Protein AF-A0A7S2SZ81-F1 (afdb_monomer_lite)

Organism: NCBI:txid1764295

Secondary structure (DSSP, 8-state):
----PPPP--------PPP---------HHHHHHHHHHHHHHHHHHHHHHHHHHHHHHHHHHTTHHHHHHHHHHHHHHHHHHHSTT--EEEPPTTSS-SEEEE-SSSS-EEEE-----SSEETTEEEEE-----S----

Structure (mmCIF, N/CA/C/O backbone):
data_AF-A0A7S2SZ81-F1
#
_entry.id   AF-A0A7S2SZ81-F1
#
loop_
_atom_site.group_PDB
_atom_site.id
_atom_site.type_symbol
_atom_site.label_atom_id
_atom_site.label_alt_id
_atom_site.label_comp_id
_atom_site.label_asym_id
_atom_site.label_entity_id
_atom_site.label_seq_id
_atom_site.pdbx_PDB_ins_code
_atom_site.Cartn_x
_atom_site.Cartn_y
_atom_site.Cartn_z
_atom_site.occupancy
_atom_site.B_iso_or_equiv
_atom_site.auth_seq_id
_atom_site.auth_comp_id
_atom_site.auth_asym_id
_atom_site.auth_atom_id
_atom_site.pdbx_PDB_model_num
ATOM 1 N N . ARG A 1 1 ? 7.787 65.136 -8.886 1.00 40.66 1 ARG A N 1
ATOM 2 C CA . ARG A 1 1 ? 8.830 64.665 -9.835 1.00 40.66 1 ARG A CA 1
ATOM 3 C C . ARG A 1 1 ? 8.844 63.137 -9.722 1.00 40.66 1 ARG A C 1
ATOM 5 O O . ARG A 1 1 ? 9.156 62.662 -8.646 1.00 40.66 1 ARG A O 1
ATOM 12 N N . SER A 1 2 ? 8.137 62.392 -10.585 1.00 40.62 2 SER A N 1
ATOM 13 C CA . SER A 1 2 ? 8.684 61.694 -11.780 1.00 40.62 2 SER A CA 1
ATOM 14 C C . SER A 1 2 ? 10.039 61.025 -11.479 1.00 40.62 2 SER A C 1
ATOM 16 O O . SER A 1 2 ? 10.938 61.740 -11.061 1.00 40.62 2 SER A O 1
ATOM 18 N N . ALA A 1 3 ? 10.275 59.718 -11.639 1.00 40.34 3 ALA A N 1
ATOM 19 C CA . ALA A 1 3 ? 9.819 58.829 -12.703 1.00 40.34 3 ALA A CA 1
ATOM 20 C C . ALA A 1 3 ? 9.843 57.334 -12.283 1.00 40.34 3 ALA A C 1
ATOM 22 O O . ALA A 1 3 ? 10.778 56.862 -11.648 1.00 40.34 3 ALA A O 1
ATOM 23 N N . THR A 1 4 ? 8.774 56.627 -12.654 1.00 45.22 4 THR A N 1
ATOM 24 C CA . THR A 1 4 ? 8.737 55.317 -13.335 1.00 45.22 4 THR A CA 1
ATOM 25 C C . THR A 1 4 ? 9.890 54.315 -13.137 1.00 45.22 4 THR A C 1
ATOM 27 O O . THR A 1 4 ? 10.958 54.455 -13.725 1.00 45.22 4 THR A O 1
ATOM 30 N N . MET A 1 5 ? 9.605 53.189 -12.469 1.00 43.19 5 MET A N 1
ATOM 31 C CA . MET A 1 5 ? 10.356 51.938 -12.661 1.00 43.19 5 MET A CA 1
ATOM 32 C C . MET A 1 5 ? 9.927 51.260 -13.979 1.00 43.19 5 MET A C 1
ATOM 34 O O . MET A 1 5 ? 8.723 51.185 -14.253 1.00 43.19 5 MET A O 1
ATOM 38 N N . PRO A 1 6 ? 10.857 50.771 -14.822 1.00 48.62 6 PRO A N 1
ATOM 39 C CA . PRO A 1 6 ? 10.502 50.159 -16.095 1.00 48.62 6 PRO A CA 1
ATOM 40 C C . PRO A 1 6 ? 9.839 48.789 -15.902 1.00 48.62 6 PRO A C 1
ATOM 42 O O . PRO A 1 6 ? 10.352 47.894 -15.231 1.00 48.62 6 PRO A O 1
ATOM 45 N N . LYS A 1 7 ? 8.670 48.651 -16.534 1.00 46.47 7 LYS A N 1
ATOM 46 C CA . LYS A 1 7 ? 7.898 47.413 -16.674 1.00 46.47 7 LYS A CA 1
ATOM 47 C C . LYS A 1 7 ? 8.715 46.345 -17.409 1.00 46.47 7 LYS A C 1
ATOM 49 O O . LYS A 1 7 ? 9.491 46.653 -18.309 1.00 46.47 7 LYS A O 1
ATOM 54 N N . GLY A 1 8 ? 8.491 45.093 -17.014 1.00 41.34 8 GLY A N 1
ATOM 55 C CA . GLY A 1 8 ? 9.229 43.915 -17.453 1.00 41.34 8 GLY A CA 1
ATOM 56 C C . GLY A 1 8 ? 9.446 43.795 -18.962 1.00 41.34 8 GLY A C 1
ATOM 57 O O . GLY A 1 8 ? 8.564 44.053 -19.782 1.00 41.34 8 GLY A O 1
ATOM 58 N N . VAL A 1 9 ? 10.634 43.313 -19.317 1.00 41.59 9 VAL A N 1
ATOM 59 C CA . VAL A 1 9 ? 10.961 42.881 -20.674 1.00 41.59 9 VAL A CA 1
ATOM 60 C C . VAL A 1 9 ? 10.271 41.538 -20.922 1.00 41.59 9 VAL A C 1
ATOM 62 O O . VAL A 1 9 ? 10.856 40.469 -20.767 1.00 41.59 9 VAL A O 1
ATOM 65 N N . PHE A 1 10 ? 8.997 41.580 -21.311 1.00 41.38 10 PHE A N 1
ATOM 66 C CA . PHE A 1 10 ? 8.360 40.438 -21.958 1.00 41.38 10 PHE A CA 1
ATOM 67 C C . PHE A 1 10 ? 8.880 40.381 -23.392 1.00 41.38 10 PHE A C 1
ATOM 69 O O . PHE A 1 10 ? 8.421 41.102 -24.279 1.00 41.38 10 PHE A O 1
ATOM 76 N N . ASN A 1 11 ? 9.882 39.535 -23.616 1.00 41.59 11 ASN A N 1
ATOM 77 C CA . ASN A 1 11 ? 10.450 39.312 -24.936 1.00 41.59 11 ASN A CA 1
ATOM 78 C C . ASN A 1 11 ? 9.451 38.486 -25.767 1.00 41.59 11 ASN A C 1
ATOM 80 O O . ASN A 1 11 ? 9.520 37.258 -25.844 1.00 41.59 11 ASN A O 1
ATOM 84 N N . ASN A 1 12 ? 8.448 39.167 -26.324 1.00 45.81 12 ASN A N 1
ATOM 85 C CA . ASN A 1 12 ? 7.426 38.563 -27.163 1.00 45.81 12 ASN A CA 1
ATOM 86 C C . ASN A 1 12 ? 8.081 38.159 -28.489 1.00 45.81 12 ASN A C 1
ATOM 88 O O . ASN A 1 12 ? 8.189 38.959 -29.420 1.00 45.81 12 ASN A O 1
ATOM 92 N N . LYS A 1 13 ? 8.551 36.907 -28.564 1.00 46.38 13 LYS A N 1
ATOM 93 C CA . LYS A 1 13 ? 9.020 36.265 -29.797 1.00 46.38 13 LYS A CA 1
ATOM 94 C C . LYS A 1 13 ? 7.835 36.109 -30.754 1.00 46.38 13 LYS A C 1
ATOM 96 O O . LYS A 1 13 ? 7.319 35.012 -30.962 1.00 46.38 13 LYS A O 1
ATOM 101 N N . ARG A 1 14 ? 7.393 37.218 -31.355 1.00 46.69 14 ARG A N 1
ATOM 102 C CA . ARG A 1 14 ? 6.454 37.224 -32.475 1.00 46.69 14 ARG A CA 1
ATOM 103 C C . ARG A 1 14 ? 7.101 36.437 -33.610 1.00 46.69 14 ARG A C 1
ATOM 105 O O . ARG A 1 14 ? 7.981 36.928 -34.314 1.00 46.69 14 ARG A O 1
ATOM 112 N N . ARG A 1 15 ? 6.663 35.186 -33.768 1.00 50.59 15 ARG A N 1
ATOM 113 C CA . ARG A 1 15 ? 6.844 34.377 -34.977 1.00 50.59 15 ARG A CA 1
ATOM 114 C C . ARG A 1 15 ? 6.508 35.264 -36.179 1.00 50.59 15 ARG A C 1
ATOM 116 O O . ARG A 1 15 ? 5.342 35.592 -36.386 1.00 50.59 15 ARG A O 1
ATOM 123 N N . LYS A 1 16 ? 7.515 35.651 -36.968 1.00 46.88 16 LYS A N 1
ATOM 124 C CA . LYS A 1 16 ? 7.304 36.251 -38.290 1.00 46.88 16 LYS A CA 1
ATOM 125 C C . LYS A 1 16 ? 6.518 35.233 -39.126 1.00 46.88 16 LYS A C 1
ATOM 127 O O . LYS A 1 16 ? 7.088 34.237 -39.571 1.00 46.88 16 LYS A O 1
ATOM 132 N N . LYS A 1 17 ? 5.205 35.431 -39.290 1.00 45.06 17 LYS A N 1
ATOM 133 C CA . LYS A 1 17 ? 4.418 34.701 -40.292 1.00 45.06 17 LYS A CA 1
ATOM 134 C C . LYS A 1 17 ? 4.980 35.100 -41.656 1.00 45.06 17 LYS A C 1
ATOM 136 O O . LYS A 1 17 ? 4.968 36.278 -41.998 1.00 45.06 17 LYS A O 1
ATOM 141 N N . LYS A 1 18 ? 5.541 34.137 -42.392 1.00 49.56 18 LYS A N 1
ATOM 142 C CA . LYS A 1 18 ? 5.977 34.370 -43.774 1.00 49.56 18 LYS A CA 1
ATOM 143 C C . LYS A 1 18 ? 4.738 34.651 -44.637 1.00 49.56 18 LYS A C 1
ATOM 145 O O . LYS A 1 18 ? 3.722 33.990 -44.414 1.00 49.56 18 LYS A O 1
ATOM 150 N N . PRO A 1 19 ? 4.807 35.592 -45.593 1.00 46.25 19 PRO A N 1
ATOM 151 C CA . PRO A 1 19 ? 3.706 35.836 -46.509 1.00 46.25 19 PRO A CA 1
ATOM 152 C C . PRO A 1 19 ? 3.463 34.584 -47.353 1.00 46.25 19 PRO A C 1
ATOM 154 O O . PRO A 1 19 ? 4.392 33.919 -47.819 1.00 46.25 19 PRO A O 1
ATOM 157 N N . TYR A 1 20 ? 2.189 34.247 -47.484 1.00 44.97 20 TYR A N 1
ATOM 158 C CA . TYR A 1 20 ? 1.666 33.125 -48.249 1.00 44.97 20 TYR A CA 1
ATOM 159 C C . TYR A 1 20 ? 1.849 33.431 -49.737 1.00 44.97 20 TYR A C 1
ATOM 161 O O . TYR A 1 20 ? 1.003 34.047 -50.374 1.00 44.97 20 TYR A O 1
ATOM 169 N N . GLY A 1 21 ? 2.996 33.029 -50.282 1.00 44.88 21 GLY A N 1
ATOM 170 C CA . GLY A 1 21 ? 3.143 32.837 -51.717 1.00 44.88 21 GLY A CA 1
ATOM 171 C C . GLY A 1 21 ? 2.437 31.541 -52.097 1.00 44.88 21 GLY A C 1
ATOM 172 O O . GLY A 1 21 ? 2.804 30.476 -51.597 1.00 44.88 21 GLY A O 1
ATOM 173 N N . VAL A 1 22 ? 1.423 31.634 -52.954 1.00 47.00 22 VAL A N 1
ATOM 174 C CA . VAL A 1 22 ? 0.779 30.477 -53.583 1.00 47.00 22 VAL A CA 1
ATOM 175 C C . VAL A 1 22 ? 1.847 29.747 -54.399 1.00 47.00 22 VAL A C 1
ATOM 177 O O . VAL A 1 22 ? 2.267 30.209 -55.456 1.00 47.00 22 VAL A O 1
ATOM 180 N N . ARG A 1 23 ? 2.342 28.619 -53.883 1.00 47.03 23 ARG A N 1
ATOM 181 C CA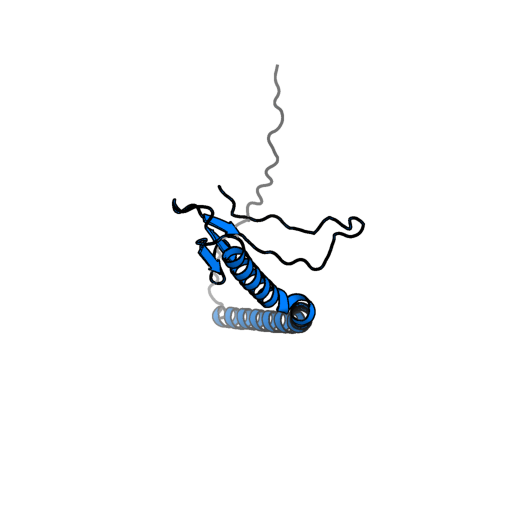 . ARG A 1 23 ? 3.211 27.713 -54.639 1.00 47.03 23 ARG A CA 1
ATOM 182 C C . ARG A 1 23 ? 2.324 26.781 -55.452 1.00 47.03 23 ARG A C 1
ATOM 184 O O . ARG A 1 23 ? 1.908 25.734 -54.968 1.00 47.03 23 ARG A O 1
ATOM 191 N N . ILE A 1 24 ? 2.039 27.187 -56.682 1.00 49.50 24 ILE A N 1
ATOM 192 C CA . ILE A 1 24 ? 1.529 26.292 -57.720 1.00 49.50 24 ILE A CA 1
ATOM 193 C C . ILE A 1 24 ? 2.656 25.292 -58.016 1.00 49.50 24 ILE A C 1
ATOM 195 O O . ILE A 1 24 ? 3.741 25.684 -58.439 1.00 49.50 24 ILE A O 1
ATOM 199 N N . GLY A 1 25 ? 2.413 24.012 -57.723 1.00 50.81 25 GLY A N 1
ATOM 200 C CA . GLY A 1 25 ? 3.307 22.900 -58.054 1.00 50.81 25 GLY A CA 1
ATOM 201 C C . GLY A 1 25 ? 4.197 22.409 -56.907 1.00 50.81 25 GLY A C 1
ATOM 202 O O . GLY A 1 25 ? 5.329 22.858 -56.746 1.00 50.81 25 GLY A O 1
ATOM 203 N N . ARG A 1 26 ? 3.721 21.411 -56.151 1.00 44.25 26 ARG A N 1
ATOM 204 C CA . ARG A 1 26 ? 4.565 20.353 -55.557 1.00 44.25 26 ARG A CA 1
ATOM 205 C C . ARG A 1 26 ? 3.704 19.142 -55.168 1.00 44.25 26 ARG A C 1
ATOM 207 O O . ARG A 1 26 ? 2.937 19.237 -54.214 1.00 44.25 26 ARG A O 1
ATOM 214 N N . PRO A 1 27 ? 3.836 17.992 -55.845 1.00 53.38 27 PRO A N 1
ATOM 215 C CA . PRO A 1 27 ? 3.148 16.773 -55.447 1.00 53.38 27 PRO A CA 1
ATOM 216 C C . PRO A 1 27 ? 3.992 16.005 -54.417 1.00 53.38 27 PRO A C 1
ATOM 218 O O . PRO A 1 27 ? 4.642 15.035 -54.776 1.00 53.38 27 PRO A O 1
ATOM 221 N N . THR A 1 28 ? 4.056 16.424 -53.144 1.00 50.50 28 THR A N 1
ATOM 222 C CA . THR A 1 28 ? 4.860 15.686 -52.132 1.00 50.50 28 THR A CA 1
ATOM 223 C C . THR A 1 28 ? 4.379 15.811 -50.674 1.00 50.50 28 THR A C 1
ATOM 225 O O . THR A 1 28 ? 5.199 15.769 -49.761 1.00 50.50 28 THR A O 1
ATOM 228 N N . GLU A 1 29 ? 3.085 15.977 -50.386 1.00 49.06 29 GLU A N 1
ATOM 229 C CA . GLU A 1 29 ? 2.631 16.083 -48.976 1.00 49.06 29 GLU A CA 1
ATOM 230 C C . GLU A 1 29 ? 2.218 14.735 -48.351 1.00 49.06 29 GLU A C 1
ATOM 232 O O . GLU A 1 29 ? 2.357 14.532 -47.140 1.00 49.06 29 GLU A O 1
ATOM 237 N N . TYR A 1 30 ? 1.820 13.754 -49.167 1.00 46.53 30 TYR A N 1
ATOM 238 C CA . TYR A 1 30 ? 1.361 12.450 -48.668 1.00 46.53 30 TYR A CA 1
ATOM 239 C C . TYR A 1 30 ? 2.511 11.491 -48.300 1.00 46.53 30 TYR A C 1
ATOM 241 O O . TYR A 1 30 ? 2.469 10.820 -47.274 1.00 46.53 30 TYR A O 1
ATOM 249 N N . PHE A 1 31 ? 3.606 11.467 -49.066 1.00 46.62 31 PHE A N 1
ATOM 250 C CA . PHE A 1 31 ? 4.747 10.580 -48.778 1.00 46.62 31 PHE A CA 1
ATOM 251 C C . PHE A 1 31 ? 5.622 11.074 -47.617 1.00 46.62 31 PHE A C 1
ATOM 253 O O . PHE A 1 31 ? 6.138 10.270 -46.837 1.00 46.62 31 PHE A O 1
ATOM 260 N N . ALA A 1 32 ? 5.741 12.395 -47.443 1.00 51.69 32 ALA A N 1
ATOM 261 C CA . ALA A 1 32 ? 6.503 12.987 -46.345 1.00 51.69 32 ALA A CA 1
ATOM 262 C C . ALA A 1 32 ? 5.874 12.685 -44.973 1.00 51.69 32 ALA A C 1
ATOM 264 O O . ALA A 1 32 ? 6.589 12.473 -43.994 1.00 51.69 32 ALA A O 1
ATOM 265 N N . THR A 1 33 ? 4.542 12.602 -44.893 1.00 54.81 33 THR A N 1
ATOM 266 C CA . THR A 1 33 ? 3.825 12.266 -43.654 1.00 54.81 33 THR A CA 1
ATOM 267 C C . THR A 1 33 ? 3.926 10.780 -43.302 1.00 54.81 33 THR A C 1
ATOM 269 O O . THR A 1 33 ? 4.088 10.456 -42.123 1.00 54.81 33 THR A O 1
ATOM 272 N N . VAL A 1 34 ? 3.919 9.880 -44.292 1.00 57.56 34 VAL A N 1
ATOM 273 C CA . VAL A 1 34 ? 4.120 8.433 -44.081 1.00 57.56 34 VAL A CA 1
ATOM 274 C C . VAL A 1 34 ? 5.556 8.132 -43.643 1.00 57.56 34 VAL A C 1
ATOM 276 O O . VAL A 1 34 ? 5.753 7.472 -42.623 1.00 57.56 34 VAL A O 1
ATOM 279 N N . ALA A 1 35 ? 6.561 8.687 -44.329 1.00 60.75 35 ALA A N 1
ATOM 280 C CA . ALA A 1 35 ? 7.968 8.511 -43.962 1.00 60.75 35 ALA A CA 1
ATOM 281 C C . ALA A 1 35 ? 8.294 9.112 -42.581 1.00 60.75 35 ALA A C 1
ATOM 283 O O . ALA A 1 35 ? 8.988 8.493 -41.773 1.00 60.75 35 ALA A O 1
ATOM 284 N N . TYR A 1 36 ? 7.729 10.280 -42.257 1.00 63.47 36 TYR A N 1
ATOM 285 C CA . TYR A 1 36 ? 7.864 10.903 -40.937 1.00 63.47 36 TYR A CA 1
ATOM 286 C C . TYR A 1 36 ? 7.244 10.053 -39.815 1.00 63.47 36 TYR A C 1
ATOM 288 O O . TYR A 1 36 ? 7.839 9.899 -38.743 1.00 63.47 36 TYR A O 1
ATOM 296 N N . ARG A 1 37 ? 6.061 9.467 -40.050 1.00 62.81 37 ARG A N 1
ATOM 297 C CA . ARG A 1 37 ? 5.411 8.548 -39.101 1.00 62.81 37 ARG A CA 1
ATOM 298 C C . ARG A 1 37 ? 6.218 7.261 -38.928 1.00 62.81 37 ARG A C 1
ATOM 300 O O . ARG A 1 37 ? 6.451 6.863 -37.789 1.00 62.81 37 ARG A O 1
ATOM 307 N N . ALA A 1 38 ? 6.711 6.673 -40.018 1.00 67.94 38 ALA A N 1
ATOM 308 C CA . ALA A 1 38 ? 7.566 5.487 -39.984 1.00 67.94 38 ALA A CA 1
ATOM 309 C C . ALA A 1 38 ? 8.875 5.739 -39.212 1.00 67.94 38 ALA A C 1
ATOM 311 O O . ALA A 1 38 ? 9.259 4.930 -38.371 1.00 67.94 38 ALA A O 1
ATOM 312 N N . GLY A 1 39 ? 9.515 6.897 -39.409 1.00 71.69 39 GLY A N 1
ATOM 313 C CA . GLY A 1 39 ? 10.707 7.293 -38.650 1.00 71.69 39 GLY A CA 1
ATOM 314 C C . GLY A 1 39 ? 10.446 7.437 -37.145 1.00 71.69 39 GLY A C 1
ATOM 315 O O . GLY A 1 39 ? 11.253 6.995 -36.328 1.00 71.69 39 GLY A O 1
ATOM 316 N N . LYS A 1 40 ? 9.288 7.987 -36.750 1.00 75.44 40 LYS A N 1
ATOM 317 C CA . LYS A 1 40 ? 8.883 8.051 -35.334 1.00 75.44 40 LYS A CA 1
ATOM 318 C C . LYS A 1 40 ? 8.578 6.683 -34.729 1.00 75.44 40 LYS A C 1
ATOM 320 O O . LYS A 1 40 ? 8.869 6.485 -33.552 1.00 75.44 40 LYS A O 1
ATOM 325 N N . LEU A 1 41 ? 7.980 5.767 -35.490 1.00 73.38 41 LEU A N 1
ATOM 326 C CA . LEU A 1 41 ? 7.712 4.402 -35.029 1.00 73.38 41 LEU A CA 1
ATOM 327 C C . LEU A 1 41 ? 9.016 3.638 -34.791 1.00 73.38 41 LEU A C 1
ATOM 329 O O . LEU A 1 41 ? 9.198 3.122 -33.693 1.00 73.38 41 LEU A O 1
ATOM 333 N N . LYS A 1 42 ? 9.964 3.708 -35.735 1.00 75.12 42 LYS A N 1
ATOM 334 C CA . LYS A 1 42 ? 11.305 3.123 -35.573 1.00 75.12 42 LYS A CA 1
ATOM 335 C C . LYS A 1 42 ? 12.027 3.672 -34.343 1.00 75.12 42 LYS A C 1
ATOM 337 O O . LYS A 1 42 ? 12.552 2.901 -33.551 1.00 75.12 42 LYS A O 1
ATOM 342 N N . LYS A 1 43 ? 11.978 4.993 -34.120 1.00 77.88 43 LYS A N 1
ATOM 343 C CA . LYS A 1 43 ? 12.546 5.605 -32.907 1.00 77.88 43 LYS A CA 1
ATOM 344 C C . LYS A 1 43 ? 11.878 5.088 -31.623 1.00 77.88 43 LYS A C 1
ATOM 346 O O . LYS A 1 43 ? 12.553 4.802 -30.644 1.00 77.88 43 LYS A O 1
ATOM 351 N N . ARG A 1 44 ? 10.550 4.940 -31.612 1.00 77.12 44 ARG A N 1
ATOM 352 C CA . ARG A 1 44 ? 9.823 4.388 -30.455 1.00 77.12 44 ARG A CA 1
ATOM 353 C C . ARG A 1 44 ? 10.166 2.924 -30.198 1.00 77.12 44 ARG A C 1
ATOM 355 O O . ARG A 1 44 ? 10.210 2.528 -29.039 1.00 77.12 44 ARG A O 1
ATOM 362 N N . GLU A 1 45 ? 10.378 2.128 -31.240 1.00 77.56 45 GLU A N 1
ATOM 363 C CA . GLU A 1 45 ? 10.826 0.738 -31.111 1.00 77.56 45 GLU A CA 1
ATOM 364 C C . GLU A 1 45 ? 12.235 0.656 -30.533 1.00 77.56 45 GLU A C 1
ATOM 366 O O . GLU A 1 45 ? 12.441 -0.090 -29.578 1.00 77.56 45 GLU A O 1
ATOM 371 N N . THR A 1 46 ? 13.174 1.474 -31.021 1.00 76.56 46 THR A N 1
ATOM 372 C CA . THR A 1 46 ? 14.531 1.530 -30.457 1.00 76.56 46 THR A CA 1
ATOM 373 C C . THR A 1 46 ? 14.520 2.002 -29.005 1.00 76.56 46 THR A C 1
ATOM 375 O O . THR A 1 46 ? 15.181 1.400 -28.162 1.00 76.56 46 THR A O 1
ATOM 378 N N . ASP A 1 47 ? 13.709 3.015 -28.680 1.00 78.06 47 ASP A N 1
ATOM 379 C CA . ASP A 1 47 ? 13.559 3.512 -27.309 1.00 78.06 47 ASP A CA 1
ATOM 380 C C . ASP A 1 47 ? 12.939 2.433 -26.396 1.00 78.06 47 ASP A C 1
ATOM 382 O O . ASP A 1 47 ? 13.392 2.234 -25.269 1.00 78.06 47 ASP A O 1
ATOM 386 N N . ARG A 1 48 ? 11.932 1.685 -26.879 1.00 76.75 48 ARG A N 1
ATOM 387 C CA . ARG A 1 48 ? 11.324 0.555 -26.151 1.00 76.75 48 ARG A CA 1
ATOM 388 C C . ARG A 1 48 ? 12.315 -0.582 -25.919 1.00 76.75 48 ARG A C 1
ATOM 390 O O . ARG A 1 48 ? 12.345 -1.112 -24.811 1.00 76.75 48 ARG A O 1
ATOM 397 N N . ALA A 1 49 ? 13.109 -0.937 -26.928 1.00 79.38 49 ALA A N 1
ATOM 398 C CA . ALA A 1 49 ? 14.131 -1.973 -26.822 1.00 79.38 49 ALA A CA 1
ATOM 399 C C . ALA A 1 49 ? 15.214 -1.582 -25.803 1.00 79.38 49 ALA A C 1
ATOM 401 O O . ALA A 1 49 ? 15.557 -2.381 -24.935 1.00 79.38 49 ALA A O 1
ATOM 402 N N . ALA A 1 50 ? 15.671 -0.325 -25.821 1.00 78.75 50 ALA A N 1
ATOM 403 C CA . ALA A 1 50 ? 16.620 0.192 -24.834 1.00 78.75 50 ALA A CA 1
ATOM 404 C C . ALA A 1 50 ? 16.039 0.213 -23.404 1.00 78.75 50 ALA A C 1
ATOM 406 O O . ALA A 1 50 ? 16.734 -0.084 -22.433 1.00 78.75 50 ALA A O 1
ATOM 407 N N . LEU A 1 51 ? 14.743 0.512 -23.259 1.00 85.12 51 LEU A N 1
ATOM 408 C CA . LEU A 1 51 ? 14.036 0.488 -21.973 1.00 85.12 51 LEU A CA 1
ATOM 409 C C . LEU A 1 51 ? 13.764 -0.926 -21.439 1.00 85.12 51 LEU A C 1
ATOM 411 O O . LEU A 1 51 ? 13.510 -1.065 -20.242 1.00 85.12 51 LEU A O 1
ATOM 415 N N . ALA A 1 52 ? 13.806 -1.962 -22.279 1.00 85.25 52 ALA A N 1
ATOM 416 C CA . ALA A 1 52 ? 13.465 -3.328 -21.882 1.00 85.25 52 ALA A CA 1
ATOM 417 C C . ALA A 1 52 ? 14.417 -3.877 -20.807 1.00 85.25 52 ALA A C 1
ATOM 419 O O . ALA A 1 52 ? 13.951 -4.428 -19.812 1.00 85.25 52 ALA A O 1
ATOM 420 N N . VAL A 1 53 ? 15.729 -3.648 -20.949 1.00 84.00 53 VAL A N 1
ATOM 421 C CA . VAL A 1 53 ? 16.743 -4.095 -19.974 1.00 84.00 53 VAL A CA 1
ATOM 422 C C . VAL A 1 53 ? 16.531 -3.427 -18.617 1.00 84.00 53 VAL A C 1
ATOM 424 O O . VAL A 1 53 ? 16.529 -4.093 -17.582 1.00 84.00 5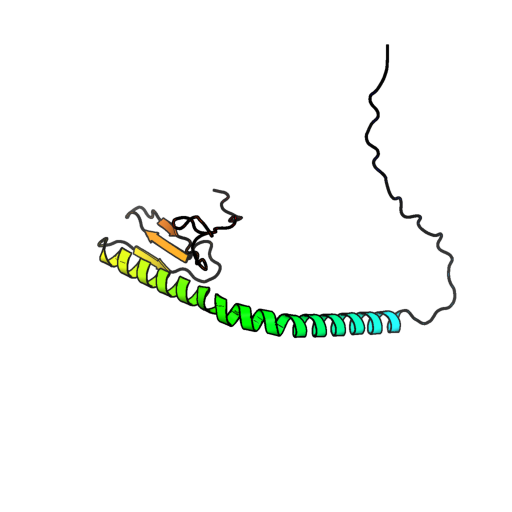3 VAL A O 1
ATOM 427 N N . LYS A 1 54 ? 16.284 -2.110 -18.618 1.00 84.56 54 LYS A N 1
ATOM 428 C CA . LYS A 1 54 ? 15.974 -1.368 -17.393 1.00 84.56 54 LYS A CA 1
ATOM 429 C C . LYS A 1 54 ? 14.693 -1.893 -16.743 1.00 84.56 54 LYS A C 1
ATOM 431 O O . LYS A 1 54 ? 14.700 -2.164 -15.552 1.00 84.56 54 LYS A O 1
ATOM 436 N N . ARG A 1 55 ? 13.623 -2.096 -17.519 1.00 81.50 55 ARG A N 1
ATOM 437 C CA . ARG A 1 55 ? 12.351 -2.633 -17.009 1.00 81.50 55 ARG A CA 1
ATOM 438 C C . ARG A 1 55 ? 12.492 -4.030 -16.421 1.00 81.50 55 ARG A C 1
ATOM 440 O O . ARG A 1 55 ? 11.920 -4.279 -15.372 1.00 81.50 55 ARG A O 1
ATOM 447 N N . ALA A 1 56 ? 13.240 -4.923 -17.065 1.00 85.12 56 ALA A N 1
ATOM 448 C CA . ALA A 1 56 ? 13.481 -6.266 -16.542 1.00 85.12 56 ALA A CA 1
ATOM 449 C C . ALA A 1 56 ? 14.222 -6.214 -15.198 1.00 85.12 56 ALA A C 1
ATOM 451 O O . ALA A 1 56 ? 13.831 -6.891 -14.250 1.00 85.12 56 ALA A O 1
ATOM 452 N N . ARG A 1 57 ? 15.239 -5.349 -15.089 1.00 83.88 57 ARG A N 1
ATOM 453 C CA . ARG A 1 57 ? 15.941 -5.094 -13.827 1.00 83.88 57 ARG A CA 1
ATOM 454 C C . ARG A 1 57 ? 15.011 -4.504 -12.765 1.00 83.88 57 ARG A C 1
ATOM 456 O O . ARG A 1 57 ? 15.004 -4.990 -11.641 1.00 83.88 57 ARG A O 1
ATOM 463 N N . ASP A 1 58 ? 14.222 -3.494 -13.116 1.00 78.62 58 ASP A N 1
ATOM 464 C CA . ASP A 1 58 ? 13.283 -2.853 -12.193 1.00 78.62 58 ASP A CA 1
ATOM 465 C C . ASP A 1 58 ? 12.203 -3.844 -11.726 1.00 78.62 58 ASP A C 1
ATOM 467 O O . ASP A 1 58 ? 11.867 -3.861 -10.549 1.00 78.62 58 ASP A O 1
ATOM 471 N N . LEU A 1 59 ? 11.706 -4.729 -12.596 1.00 80.69 59 LEU A N 1
ATOM 472 C CA . LEU A 1 59 ? 10.778 -5.802 -12.220 1.00 80.69 59 LEU A CA 1
ATOM 473 C C . LEU A 1 59 ? 11.435 -6.849 -11.314 1.00 80.69 59 LEU A C 1
ATOM 475 O O . LEU A 1 59 ? 10.803 -7.309 -10.369 1.00 80.69 59 LEU A O 1
ATOM 479 N N . ALA A 1 60 ? 12.697 -7.205 -11.555 1.00 80.06 60 ALA A N 1
ATOM 480 C CA . ALA A 1 60 ? 13.419 -8.137 -10.692 1.00 80.06 60 ALA A CA 1
ATOM 481 C C . ALA A 1 60 ? 13.653 -7.565 -9.282 1.00 80.06 60 ALA A C 1
ATOM 483 O O . ALA A 1 60 ? 13.585 -8.304 -8.304 1.00 80.06 60 ALA A O 1
ATOM 484 N N . ILE A 1 61 ? 13.911 -6.257 -9.175 1.00 76.25 61 ILE A N 1
ATOM 485 C CA . ILE A 1 61 ? 14.189 -5.590 -7.894 1.00 76.25 61 ILE A CA 1
ATOM 486 C C . ILE A 1 61 ? 12.890 -5.185 -7.177 1.00 76.25 61 ILE A C 1
ATOM 488 O O . ILE A 1 61 ? 12.772 -5.373 -5.970 1.00 76.25 61 ILE A O 1
ATOM 492 N N . TYR A 1 62 ? 11.919 -4.630 -7.905 1.00 72.62 62 TYR A N 1
ATOM 493 C CA . TYR A 1 62 ? 10.740 -3.957 -7.346 1.00 72.62 62 TYR A CA 1
ATOM 494 C C . TYR A 1 62 ? 9.405 -4.610 -7.725 1.00 72.62 62 TYR A C 1
ATOM 496 O O . TYR A 1 62 ? 8.377 -4.241 -7.170 1.00 72.62 62 TYR A O 1
ATOM 504 N N . GLY A 1 63 ? 9.375 -5.584 -8.639 1.00 73.75 63 GLY A N 1
ATOM 505 C CA . GLY A 1 63 ? 8.130 -6.152 -9.179 1.00 73.75 63 GLY A CA 1
ATOM 506 C C . GLY A 1 63 ? 7.289 -6.945 -8.177 1.00 73.75 63 GLY A C 1
ATOM 507 O O . GLY A 1 63 ? 6.134 -7.246 -8.457 1.00 73.75 63 GLY A O 1
ATOM 508 N N . ARG A 1 64 ? 7.838 -7.262 -6.999 1.00 77.12 64 ARG A N 1
ATOM 509 C CA . ARG A 1 64 ? 7.110 -7.930 -5.911 1.00 77.12 64 ARG A CA 1
ATOM 510 C C . ARG A 1 64 ? 6.376 -6.973 -4.972 1.00 77.12 64 ARG A C 1
ATOM 512 O O . ARG A 1 64 ? 5.636 -7.455 -4.124 1.00 77.12 64 ARG A O 1
ATOM 519 N N . SER A 1 65 ? 6.536 -5.656 -5.122 1.00 78.38 65 SER A N 1
ATOM 520 C CA . SER A 1 65 ? 5.964 -4.676 -4.187 1.00 78.38 65 SER A CA 1
ATOM 521 C C . SER A 1 65 ? 4.451 -4.819 -4.028 1.00 78.38 65 SER A C 1
ATOM 523 O O . SER A 1 65 ? 3.970 -4.862 -2.904 1.00 78.38 65 SER A O 1
ATOM 525 N N . SER A 1 66 ? 3.715 -4.990 -5.129 1.00 79.25 66 SER A N 1
ATOM 526 C CA . SER A 1 66 ? 2.256 -5.159 -5.101 1.00 79.25 66 SER A CA 1
ATOM 527 C C . SER A 1 66 ? 1.825 -6.445 -4.382 1.00 79.25 66 SER A C 1
ATOM 529 O O . SER A 1 66 ? 0.905 -6.413 -3.567 1.00 79.25 66 SER A O 1
ATOM 531 N N . ALA A 1 67 ? 2.527 -7.563 -4.603 1.00 84.50 67 ALA A N 1
ATOM 532 C CA . ALA A 1 67 ? 2.254 -8.809 -3.886 1.00 84.50 67 ALA A CA 1
ATOM 533 C C . ALA A 1 67 ? 2.533 -8.661 -2.382 1.00 84.50 67 ALA A C 1
ATOM 535 O O . ALA A 1 67 ? 1.712 -9.059 -1.563 1.00 84.50 67 ALA A O 1
ATOM 536 N N . THR A 1 68 ? 3.645 -8.016 -2.019 1.00 86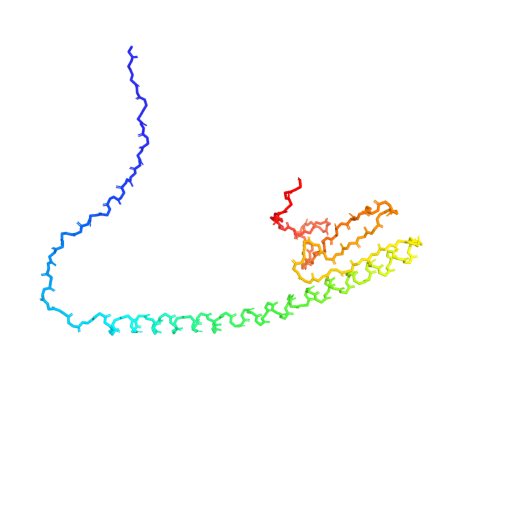.81 68 THR A N 1
ATOM 537 C CA . THR A 1 68 ? 3.986 -7.729 -0.620 1.00 86.81 68 THR A CA 1
ATOM 538 C C . THR A 1 68 ? 2.962 -6.805 0.043 1.00 86.81 68 THR A C 1
ATOM 540 O O . THR A 1 68 ? 2.546 -7.066 1.168 1.00 86.81 68 THR A O 1
ATOM 543 N N . GLU A 1 69 ? 2.509 -5.752 -0.641 1.00 88.94 69 GLU A N 1
ATOM 544 C CA . GLU A 1 69 ? 1.451 -4.863 -0.139 1.00 88.94 69 GLU A CA 1
ATOM 545 C C . GLU A 1 69 ? 0.152 -5.640 0.098 1.00 88.94 69 GLU A C 1
ATOM 547 O O . GLU A 1 69 ? -0.472 -5.485 1.149 1.00 88.94 69 GLU A O 1
ATOM 552 N N . ARG A 1 70 ? -0.208 -6.549 -0.817 1.00 90.50 70 ARG A N 1
ATOM 553 C CA . ARG A 1 70 ? -1.387 -7.408 -0.670 1.00 90.50 70 ARG A CA 1
ATOM 554 C C . ARG A 1 70 ? -1.267 -8.385 0.500 1.00 90.50 70 ARG A C 1
ATOM 556 O O . ARG A 1 70 ? -2.222 -8.535 1.259 1.00 90.50 70 ARG A O 1
ATOM 563 N N . GLU A 1 71 ? -0.118 -9.036 0.661 1.00 92.94 71 GLU A N 1
ATOM 564 C CA . GLU A 1 71 ? 0.156 -9.941 1.785 1.00 92.94 71 GLU A CA 1
ATOM 565 C C . GLU A 1 71 ? 0.038 -9.210 3.130 1.00 92.94 71 GLU A C 1
ATOM 567 O O . GLU A 1 71 ? -0.628 -9.696 4.046 1.00 92.94 71 GLU A O 1
ATOM 572 N N . VAL A 1 72 ? 0.610 -8.005 3.232 1.00 94.12 72 VAL A N 1
ATOM 573 C CA . VAL A 1 72 ? 0.513 -7.168 4.438 1.00 94.12 72 VAL A CA 1
ATOM 574 C C . VAL A 1 72 ? -0.926 -6.717 4.689 1.00 94.12 72 VAL A C 1
ATOM 576 O O . VAL A 1 72 ? -1.376 -6.755 5.832 1.00 94.12 72 VAL A O 1
ATOM 579 N N . ALA A 1 73 ? -1.671 -6.338 3.648 1.00 95.00 73 ALA A N 1
ATOM 580 C CA . ALA A 1 73 ? -3.076 -5.959 3.775 1.00 95.00 73 ALA A CA 1
ATOM 581 C C . ALA A 1 73 ? -3.929 -7.098 4.351 1.00 95.00 73 ALA A C 1
ATOM 583 O O . ALA A 1 73 ? -4.707 -6.885 5.281 1.00 95.00 73 ALA A O 1
ATOM 584 N N . LEU A 1 74 ? -3.744 -8.318 3.841 1.00 95.81 74 LEU A N 1
ATOM 585 C CA . LEU A 1 74 ? -4.438 -9.508 4.337 1.00 95.81 74 LEU A CA 1
ATOM 586 C C . LEU A 1 74 ? -4.062 -9.815 5.792 1.00 95.81 74 LEU A C 1
ATOM 588 O O . LEU A 1 74 ? -4.946 -10.061 6.614 1.00 95.81 74 LEU A O 1
ATOM 592 N N . ALA A 1 75 ? -2.771 -9.750 6.128 1.00 95.75 75 ALA A N 1
ATOM 593 C CA . ALA A 1 75 ? -2.297 -9.967 7.492 1.00 95.75 75 ALA A CA 1
ATOM 594 C C . ALA A 1 75 ? -2.857 -8.923 8.473 1.00 95.75 75 ALA A C 1
ATOM 596 O O . ALA A 1 75 ? -3.256 -9.273 9.586 1.00 95.75 75 ALA A O 1
ATOM 597 N N . LEU A 1 76 ? -2.935 -7.655 8.056 1.00 95.44 76 LEU A N 1
ATOM 598 C CA . LEU A 1 76 ? -3.511 -6.572 8.849 1.00 95.44 76 LEU A CA 1
ATOM 599 C C . LEU A 1 76 ? -4.994 -6.818 9.141 1.00 95.44 76 LEU A C 1
ATOM 601 O O . LEU A 1 76 ? -5.399 -6.732 10.297 1.00 95.44 76 LEU A O 1
ATOM 605 N N . VAL A 1 77 ? -5.789 -7.164 8.123 1.00 95.12 77 VAL A N 1
ATOM 606 C CA . VAL A 1 77 ? -7.222 -7.466 8.284 1.00 95.12 77 VAL A CA 1
ATOM 607 C C . VAL A 1 77 ? -7.430 -8.644 9.231 1.00 95.12 77 VAL A C 1
ATOM 609 O O . VAL A 1 77 ? -8.203 -8.532 10.183 1.00 95.12 77 VAL A O 1
ATOM 612 N N . ALA A 1 78 ? -6.690 -9.739 9.026 1.00 94.38 78 ALA A N 1
ATOM 613 C CA . ALA A 1 78 ? -6.783 -10.919 9.880 1.00 94.38 78 ALA A CA 1
ATOM 614 C C . ALA A 1 78 ? -6.441 -10.584 11.341 1.00 94.38 78 ALA A C 1
ATOM 616 O O . ALA A 1 78 ? -7.138 -10.999 12.268 1.00 94.38 78 ALA A O 1
ATOM 617 N N . LYS A 1 79 ? -5.388 -9.784 11.559 1.00 95.50 79 LYS A N 1
ATOM 618 C CA . LYS A 1 79 ? -4.979 -9.373 12.903 1.00 95.50 79 LYS A CA 1
ATOM 619 C C . LYS A 1 79 ? -5.988 -8.427 13.548 1.00 95.50 79 LYS A C 1
ATOM 621 O O . LYS A 1 79 ? -6.249 -8.576 14.739 1.00 95.50 79 LYS A O 1
ATOM 626 N N . TRP A 1 80 ? -6.558 -7.491 12.790 1.00 94.25 80 TRP A N 1
ATOM 627 C CA . TRP A 1 80 ? -7.586 -6.563 13.267 1.00 94.25 80 TRP A CA 1
ATOM 628 C C . TRP A 1 80 ? -8.806 -7.317 13.795 1.00 94.25 80 TRP A C 1
ATOM 630 O O . TRP A 1 80 ? -9.158 -7.181 14.967 1.00 94.25 80 TRP A O 1
ATOM 640 N N . GLN A 1 81 ? -9.359 -8.206 12.968 1.00 92.00 81 GLN A N 1
ATOM 641 C CA . GLN A 1 81 ? -10.527 -9.021 13.308 1.00 92.00 81 GLN A CA 1
ATOM 642 C C . GLN A 1 81 ? -10.269 -9.951 14.501 1.00 92.00 81 GLN A C 1
ATOM 644 O O . GLN A 1 81 ? -11.150 -10.143 15.334 1.00 92.00 81 GLN A O 1
ATOM 649 N N . ALA A 1 82 ? -9.056 -10.501 14.617 1.00 91.81 82 ALA A N 1
ATOM 650 C CA . ALA A 1 82 ? -8.678 -11.343 15.750 1.00 91.81 82 ALA A CA 1
ATOM 651 C C . ALA A 1 82 ? -8.467 -10.557 17.057 1.00 91.81 82 ALA A C 1
ATOM 653 O O . ALA A 1 82 ? -8.593 -11.127 18.138 1.00 91.81 82 ALA A O 1
ATOM 654 N N . THR A 1 83 ? -8.096 -9.275 16.974 1.00 91.94 83 THR A N 1
ATOM 655 C CA . THR A 1 83 ? -7.749 -8.456 18.149 1.00 91.94 83 THR A CA 1
ATOM 656 C C . THR A 1 83 ? -8.959 -7.714 18.708 1.00 91.94 83 THR A C 1
ATOM 658 O O . THR A 1 83 ? -9.044 -7.521 19.917 1.00 91.94 83 THR A O 1
ATOM 661 N N . ILE A 1 84 ? -9.893 -7.304 17.847 1.00 85.44 84 ILE A N 1
ATOM 662 C CA . ILE A 1 84 ? -11.075 -6.533 18.234 1.00 85.44 84 ILE A CA 1
ATOM 663 C C . ILE A 1 84 ? -12.320 -7.358 17.866 1.00 85.44 84 ILE A C 1
ATOM 665 O O . ILE A 1 84 ? -12.727 -7.361 16.699 1.00 85.44 84 ILE A O 1
ATOM 669 N N . PRO A 1 85 ? -12.927 -8.081 18.826 1.00 77.94 85 PRO A N 1
ATOM 670 C CA . PRO A 1 85 ? -14.128 -8.874 18.581 1.00 77.94 85 PRO A CA 1
ATOM 671 C C . PRO A 1 85 ? -15.260 -8.022 17.997 1.00 77.94 85 PRO A C 1
ATOM 673 O O . PRO A 1 85 ? -15.510 -6.915 18.465 1.00 77.94 85 PRO A O 1
ATOM 676 N N . GLY A 1 86 ? -15.928 -8.522 16.956 1.00 77.94 86 GLY A N 1
ATOM 677 C CA . GLY A 1 86 ? -17.009 -7.800 16.269 1.00 77.94 86 GLY A CA 1
ATOM 678 C C . GLY A 1 86 ? -16.544 -6.682 15.325 1.00 77.94 86 GLY A C 1
ATOM 679 O O . GLY A 1 86 ? -17.364 -6.116 14.600 1.00 77.94 86 GLY A O 1
ATOM 680 N N . SER A 1 87 ? -15.241 -6.384 15.268 1.00 83.38 87 SER A N 1
ATOM 681 C CA . SER A 1 87 ? -14.713 -5.427 14.297 1.00 83.38 87 SER A CA 1
ATOM 682 C C . SER A 1 87 ? -14.743 -5.987 12.875 1.00 83.38 87 SER A C 1
ATOM 684 O O . SER A 1 87 ? -14.512 -7.172 12.625 1.00 83.38 87 SER A O 1
ATOM 686 N N . ALA A 1 88 ? -15.014 -5.105 11.917 1.00 90.81 88 ALA A N 1
ATOM 687 C CA . ALA A 1 88 ? -14.939 -5.414 10.498 1.00 90.81 88 ALA A CA 1
ATOM 688 C C . ALA A 1 88 ? -13.686 -4.778 9.892 1.00 90.81 88 ALA A C 1
ATOM 690 O O . ALA A 1 88 ? -13.260 -3.696 10.293 1.00 90.81 88 ALA A O 1
ATOM 691 N N . ALA A 1 89 ? -13.105 -5.443 8.903 1.00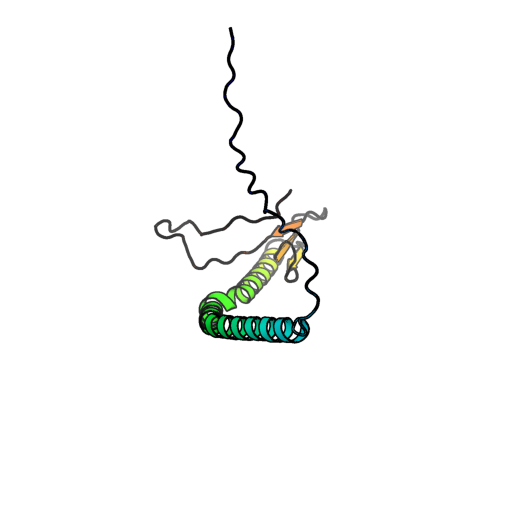 94.31 89 ALA A N 1
ATOM 692 C CA . ALA A 1 89 ? -12.029 -4.890 8.103 1.00 94.31 89 ALA A CA 1
ATOM 693 C C . ALA A 1 89 ? -12.088 -5.483 6.695 1.00 94.31 89 ALA A C 1
ATOM 695 O O . ALA A 1 89 ? -12.520 -6.623 6.513 1.00 94.31 89 ALA A O 1
ATOM 696 N N . LEU A 1 90 ? -11.696 -4.692 5.701 1.00 94.56 90 LEU A N 1
ATOM 697 C CA . LEU A 1 90 ? -11.817 -5.034 4.287 1.00 94.56 90 LEU A CA 1
ATOM 698 C C . LEU A 1 90 ? -10.519 -4.700 3.568 1.00 94.56 90 LEU A C 1
ATOM 700 O O . LEU A 1 90 ? -10.000 -3.597 3.720 1.00 94.56 90 LEU A O 1
ATOM 704 N N . VAL A 1 91 ? -10.033 -5.623 2.741 1.00 95.38 91 VAL A N 1
ATOM 705 C CA . VAL A 1 91 ? -9.000 -5.298 1.754 1.00 95.38 91 VAL A CA 1
ATOM 706 C C . VAL A 1 91 ? -9.690 -4.792 0.492 1.00 95.38 91 VAL A C 1
ATOM 708 O O . VAL A 1 91 ? -10.608 -5.438 -0.015 1.00 95.38 91 VAL A O 1
ATOM 711 N N . LEU A 1 92 ? -9.251 -3.647 -0.017 1.00 92.50 92 LEU A N 1
ATOM 712 C CA . LEU A 1 92 ? -9.810 -3.034 -1.214 1.00 92.50 92 LEU A CA 1
ATOM 713 C C . LEU A 1 92 ? -9.160 -3.578 -2.497 1.00 92.50 92 LEU A C 1
ATOM 715 O O . LEU A 1 92 ? -8.182 -4.331 -2.462 1.00 92.50 92 LEU A O 1
ATOM 719 N N . ASN A 1 93 ? -9.764 -3.250 -3.638 1.00 87.12 93 ASN A N 1
ATOM 720 C CA . ASN A 1 93 ? -9.237 -3.591 -4.958 1.00 87.12 93 ASN A CA 1
ATOM 721 C C . ASN A 1 93 ? -8.145 -2.604 -5.379 1.00 87.12 93 ASN A C 1
ATOM 723 O O . ASN A 1 93 ? -8.144 -1.454 -4.952 1.00 87.12 93 ASN A O 1
ATOM 727 N N . ASP A 1 94 ? -7.270 -3.017 -6.291 1.00 81.62 94 ASP A N 1
ATOM 728 C CA . ASP A 1 94 ? -6.241 -2.125 -6.823 1.00 81.62 94 ASP A CA 1
ATOM 729 C C . ASP A 1 94 ? -6.863 -0.874 -7.472 1.00 81.62 94 ASP A C 1
ATOM 731 O O . ASP A 1 94 ? -7.850 -0.947 -8.209 1.00 81.62 94 ASP A O 1
ATOM 735 N N . GLY A 1 95 ? -6.266 0.293 -7.212 1.00 73.62 95 GLY A N 1
ATOM 736 C CA . GLY A 1 95 ? -6.720 1.577 -7.758 1.00 73.62 95 GLY A CA 1
ATOM 737 C C . GLY A 1 95 ? -7.740 2.330 -6.899 1.00 73.62 95 GLY A C 1
ATOM 738 O O . GLY A 1 95 ? -8.138 3.438 -7.268 1.00 73.62 95 GLY A O 1
ATOM 739 N N . THR A 1 96 ? -8.141 1.793 -5.744 1.00 85.44 96 THR A N 1
ATOM 740 C CA . THR A 1 96 ? -8.844 2.572 -4.716 1.00 85.44 96 THR A CA 1
ATOM 741 C C . THR A 1 96 ? -7.903 3.552 -4.008 1.00 85.44 96 THR A C 1
ATOM 743 O O . THR A 1 96 ? -6.682 3.469 -4.114 1.00 85.44 96 THR A O 1
ATOM 746 N N . LYS A 1 97 ? -8.468 4.521 -3.273 1.00 86.31 97 LYS A N 1
ATOM 747 C CA . LYS A 1 97 ? -7.692 5.537 -2.529 1.00 86.31 97 LYS A CA 1
ATOM 748 C C . LYS A 1 97 ? -6.980 5.008 -1.273 1.00 86.31 97 LYS A C 1
ATOM 750 O O . LYS A 1 97 ? -6.258 5.763 -0.632 1.00 86.31 97 LYS A O 1
ATOM 755 N N . ALA A 1 98 ? -7.262 3.771 -0.895 1.00 90.62 98 ALA A N 1
ATOM 756 C CA . ALA A 1 98 ? -6.699 3.070 0.247 1.00 90.62 98 ALA A CA 1
ATOM 757 C C . ALA A 1 98 ? -6.562 1.592 -0.124 1.00 90.62 98 ALA A C 1
ATOM 759 O O . ALA A 1 98 ? -7.246 1.135 -1.042 1.00 90.62 98 ALA A O 1
ATOM 760 N N . ASP A 1 99 ? -5.740 0.851 0.611 1.00 92.75 99 ASP A N 1
ATOM 761 C CA . ASP A 1 99 ? -5.565 -0.591 0.403 1.00 92.75 99 ASP A CA 1
ATOM 762 C C . ASP A 1 99 ? -6.430 -1.399 1.381 1.00 92.75 99 ASP A C 1
ATOM 764 O O . ASP A 1 99 ? -6.860 -2.509 1.071 1.00 92.75 99 ASP A O 1
ATOM 768 N N . VAL A 1 100 ? -6.718 -0.833 2.559 1.00 95.44 100 VAL A N 1
ATOM 769 C CA . VAL A 1 100 ? -7.520 -1.460 3.617 1.00 95.44 100 VAL A CA 1
ATOM 770 C C . VAL A 1 100 ? -8.497 -0.446 4.220 1.00 95.44 100 VAL A C 1
ATOM 772 O O . VAL A 1 100 ? -8.164 0.729 4.372 1.00 95.44 100 VAL A O 1
ATOM 775 N N . LEU A 1 101 ? -9.692 -0.901 4.599 1.00 94.88 101 LEU A N 1
ATOM 776 C CA . LEU A 1 101 ? -10.612 -0.180 5.483 1.00 94.88 101 LEU A CA 1
ATOM 777 C C . LEU A 1 101 ? -10.718 -0.920 6.814 1.00 94.88 101 LEU A C 1
ATOM 779 O O . LEU A 1 101 ? -10.999 -2.119 6.831 1.00 94.88 101 LEU A O 1
ATOM 783 N N . LEU A 1 102 ? -10.526 -0.206 7.920 1.00 94.50 102 LEU A N 1
ATOM 784 C CA . LEU A 1 102 ? -10.674 -0.738 9.274 1.00 94.50 102 LEU A CA 1
ATOM 785 C C . LEU A 1 102 ? -11.884 -0.083 9.940 1.00 94.50 102 LEU A C 1
ATOM 787 O O . LEU A 1 102 ? -11.937 1.141 10.037 1.00 94.50 102 LEU A O 1
ATOM 791 N N . ARG A 1 103 ? -12.857 -0.868 10.402 1.00 92.31 103 ARG A N 1
ATOM 792 C CA . ARG A 1 103 ? -14.007 -0.332 11.137 1.00 92.31 103 ARG A CA 1
ATOM 793 C C . ARG A 1 103 ? -13.583 -0.006 12.565 1.00 92.31 103 ARG A C 1
ATOM 795 O O . ARG A 1 103 ? -13.142 -0.898 13.286 1.00 92.31 103 ARG A O 1
ATOM 802 N N . LEU A 1 104 ? -13.721 1.259 12.951 1.00 87.69 104 LEU A N 1
ATOM 803 C CA . LEU A 1 104 ? -13.341 1.781 14.264 1.00 87.69 104 LEU A CA 1
ATOM 804 C C . LEU A 1 104 ? -14.451 1.618 15.309 1.00 87.69 104 LEU A C 1
ATOM 806 O O . LEU A 1 104 ? -14.150 1.401 16.479 1.00 87.69 104 LEU A O 1
ATOM 810 N N . SER A 1 105 ? -15.718 1.728 14.902 1.00 82.62 105 SER A N 1
ATOM 811 C CA . SER A 1 105 ? -16.876 1.613 15.796 1.00 82.62 105 SER A CA 1
ATOM 812 C C . SER A 1 105 ? -18.103 1.046 15.077 1.00 82.62 105 SER A C 1
ATOM 814 O O . SER A 1 105 ? -18.124 0.885 13.852 1.00 82.62 105 SER A O 1
ATOM 816 N N . GLU A 1 106 ? -19.150 0.732 15.841 1.00 76.81 106 GLU A N 1
ATOM 817 C CA . GLU A 1 106 ? -20.422 0.265 15.285 1.00 76.81 106 GLU A CA 1
ATOM 818 C C . GLU A 1 106 ? -21.150 1.346 14.465 1.00 76.81 106 GLU A C 1
ATOM 820 O O . GLU A 1 106 ? -21.881 1.007 13.536 1.00 76.81 106 GLU A O 1
ATOM 825 N N . GLU A 1 107 ? -20.864 2.626 14.704 1.00 79.38 107 GLU A N 1
ATOM 826 C CA . GLU A 1 107 ? -21.481 3.800 14.059 1.00 79.38 107 GLU A CA 1
ATOM 827 C C . GLU A 1 107 ? -20.931 4.097 12.649 1.00 79.38 107 GLU A C 1
ATOM 829 O O . GLU A 1 107 ? -20.780 5.248 12.252 1.00 79.38 107 GLU A O 1
ATOM 834 N N . ASP A 1 108 ? -20.591 3.054 11.890 1.00 78.75 108 ASP A N 1
ATOM 835 C CA . ASP A 1 108 ? -20.069 3.147 10.517 1.00 78.75 108 ASP A CA 1
ATOM 836 C C . ASP A 1 108 ? -18.812 4.036 10.372 1.00 78.75 108 ASP A C 1
ATOM 838 O O . ASP A 1 108 ? -18.527 4.605 9.318 1.00 78.75 108 ASP A O 1
ATOM 842 N N . ALA A 1 109 ? -18.016 4.153 11.440 1.00 88.81 109 ALA A N 1
ATOM 843 C CA . ALA A 1 109 ? -16.741 4.856 11.399 1.00 88.81 109 ALA A CA 1
ATOM 844 C C . ALA A 1 109 ? -15.658 3.955 10.786 1.00 88.81 109 ALA A C 1
ATOM 846 O O . ALA A 1 109 ? -15.295 2.927 11.364 1.00 88.81 109 ALA A O 1
ATOM 847 N N . TRP A 1 110 ? -15.102 4.359 9.640 1.00 91.62 110 TRP A N 1
ATOM 848 C CA . TRP A 1 110 ? -14.052 3.619 8.933 1.00 91.62 110 TRP A CA 1
ATOM 849 C C . TRP A 1 110 ? -12.756 4.417 8.833 1.00 91.62 110 TRP A C 1
ATOM 851 O O . TRP A 1 110 ? -12.748 5.582 8.440 1.00 91.62 110 TRP A O 1
ATOM 861 N N . LEU A 1 111 ? -11.642 3.752 9.125 1.00 92.00 111 LEU A N 1
ATOM 862 C CA . LEU A 1 111 ? -10.296 4.255 8.907 1.00 92.00 111 LEU A CA 1
ATOM 863 C C . LEU A 1 111 ? -9.749 3.710 7.580 1.00 92.00 111 LEU A C 1
ATOM 865 O O . LEU A 1 111 ? -9.451 2.513 7.492 1.00 92.00 111 LEU A O 1
ATOM 869 N N . PRO A 1 112 ? -9.586 4.557 6.551 1.00 93.19 112 PRO A N 1
ATOM 870 C CA . PRO A 1 112 ? -8.863 4.179 5.349 1.00 93.19 112 PRO A CA 1
ATOM 871 C C . PRO A 1 112 ? -7.359 4.117 5.621 1.00 93.19 112 PRO A C 1
ATOM 873 O O . PRO A 1 112 ? -6.754 5.080 6.090 1.00 93.19 112 PRO A O 1
ATOM 876 N N . VAL A 1 113 ? -6.743 2.985 5.288 1.00 92.44 113 VAL A N 1
ATOM 877 C CA . VAL A 1 113 ? -5.309 2.739 5.446 1.00 92.44 113 VAL A CA 1
ATOM 878 C C . VAL A 1 113 ? -4.684 2.507 4.075 1.00 92.44 113 VAL A C 1
ATOM 880 O O . VAL A 1 113 ? -5.057 1.588 3.345 1.00 92.44 113 VAL A O 1
ATOM 883 N N . GLN A 1 114 ? -3.705 3.342 3.734 1.00 90.75 114 GLN A N 1
ATOM 884 C CA . GLN A 1 114 ? -2.856 3.161 2.563 1.00 90.75 114 GLN A CA 1
ATOM 885 C C . GLN A 1 114 ? -1.516 2.568 3.007 1.00 90.75 114 GLN A C 1
ATOM 887 O O . GLN A 1 114 ? -0.766 3.184 3.765 1.00 90.75 114 GLN A O 1
ATOM 892 N N . LEU A 1 115 ? -1.203 1.388 2.496 1.00 89.38 115 LEU A N 1
ATOM 893 C CA . LEU A 1 115 ? 0.086 0.736 2.615 1.00 89.38 115 LEU A CA 1
ATOM 894 C C . LEU A 1 115 ? 1.040 1.279 1.553 1.00 89.38 115 LEU A C 1
ATOM 896 O O . LEU A 1 115 ? 0.664 1.636 0.432 1.00 89.38 115 LEU A O 1
ATOM 900 N N . LYS A 1 116 ? 2.308 1.371 1.942 1.00 85.38 116 LYS A N 1
ATOM 901 C CA . LYS A 1 116 ? 3.403 1.741 1.055 1.00 85.38 116 LYS A CA 1
ATOM 902 C C . LYS A 1 116 ? 4.619 0.913 1.393 1.00 85.38 116 LYS A C 1
ATOM 904 O O . LYS A 1 116 ? 5.013 0.811 2.553 1.00 85.38 116 LYS A O 1
ATOM 909 N N . THR A 1 117 ? 5.238 0.373 0.358 1.00 84.50 117 THR A N 1
ATOM 910 C CA . THR A 1 117 ? 6.53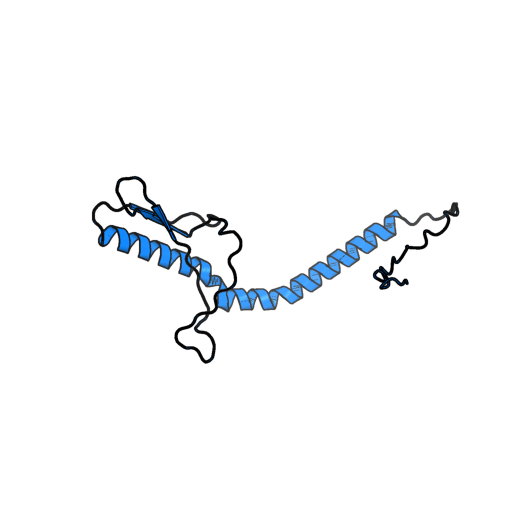3 -0.289 0.459 1.00 84.50 117 THR A CA 1
ATOM 911 C C . THR A 1 117 ? 7.671 0.666 0.118 1.00 84.50 117 THR A C 1
ATOM 913 O O . THR A 1 117 ? 7.532 1.617 -0.652 1.00 84.50 117 THR A O 1
ATOM 916 N N . THR A 1 118 ? 8.828 0.427 0.725 1.00 83.19 118 THR A N 1
ATOM 917 C CA . THR A 1 118 ? 10.051 1.201 0.502 1.00 83.19 118 THR A CA 1
ATOM 918 C C . THR A 1 118 ? 11.243 0.255 0.512 1.00 83.19 118 THR A C 1
ATOM 920 O O . THR A 1 118 ? 11.244 -0.741 1.232 1.00 83.19 118 THR A O 1
ATOM 923 N N . SER A 1 119 ? 12.261 0.538 -0.299 1.00 77.50 119 SER A N 1
ATOM 924 C CA . SER A 1 119 ? 13.421 -0.349 -0.468 1.00 77.50 119 SER A CA 1
ATOM 925 C C . SER A 1 119 ? 14.414 -0.304 0.700 1.00 77.50 119 SER A C 1
ATOM 927 O O . SER A 1 119 ? 15.426 -0.999 0.659 1.00 77.50 119 SER A O 1
ATOM 929 N N . GLY A 1 120 ? 14.173 0.533 1.713 1.00 79.88 120 GLY A N 1
ATOM 930 C CA . GLY A 1 120 ? 14.999 0.610 2.914 1.00 79.88 120 GLY A CA 1
ATOM 931 C C . GLY A 1 120 ? 14.959 1.975 3.596 1.00 79.88 120 GLY A C 1
ATOM 932 O O . GLY A 1 120 ? 14.307 2.914 3.133 1.00 79.88 120 GLY A O 1
ATOM 933 N N . ALA A 1 121 ? 15.676 2.075 4.713 1.00 84.88 121 ALA A N 1
ATOM 934 C CA . ALA A 1 121 ? 15.862 3.334 5.419 1.00 84.88 121 ALA A CA 1
ATOM 935 C C . ALA A 1 121 ? 16.701 4.326 4.593 1.00 84.88 121 ALA A C 1
ATOM 937 O O . ALA A 1 121 ? 17.515 3.957 3.741 1.00 84.88 121 ALA A O 1
ATOM 938 N N . MET A 1 122 ? 16.523 5.612 4.869 1.00 86.69 122 MET A N 1
ATOM 939 C CA . MET A 1 122 ? 17.304 6.689 4.284 1.00 86.69 122 MET A CA 1
ATOM 940 C C . MET A 1 122 ? 18.765 6.570 4.739 1.00 86.69 122 MET A C 1
ATOM 942 O O . MET A 1 122 ? 19.062 6.379 5.919 1.00 86.69 122 MET A O 1
ATOM 946 N N . LYS A 1 123 ? 19.707 6.701 3.798 1.00 87.12 123 LYS A N 1
ATOM 947 C CA . LYS A 1 123 ? 21.143 6.599 4.095 1.00 87.12 123 LYS A CA 1
ATOM 948 C C . LYS A 1 123 ? 21.540 7.601 5.187 1.00 87.12 123 LYS A C 1
ATOM 950 O O . LYS A 1 123 ? 21.290 8.796 5.053 1.00 87.12 123 LYS A O 1
ATOM 955 N N . GLY A 1 124 ? 22.169 7.107 6.255 1.00 90.06 124 GLY A N 1
ATOM 956 C CA . GLY A 1 124 ? 22.576 7.914 7.413 1.00 90.06 124 GLY A CA 1
ATOM 957 C C . GLY A 1 124 ? 21.456 8.226 8.414 1.00 90.06 124 GLY A C 1
ATOM 958 O O . GLY A 1 124 ? 21.709 8.923 9.391 1.00 90.06 124 GLY A O 1
ATOM 959 N N . ARG A 1 125 ? 20.232 7.721 8.200 1.00 87.38 125 ARG A N 1
ATOM 960 C CA . ARG A 1 125 ? 19.081 7.882 9.103 1.00 87.38 125 ARG A CA 1
ATOM 961 C C . ARG A 1 125 ? 18.325 6.549 9.242 1.00 87.38 125 ARG A C 1
ATOM 963 O O . ARG A 1 125 ? 17.352 6.327 8.524 1.00 87.38 125 ARG A O 1
ATOM 970 N N . PRO A 1 126 ? 18.751 5.652 10.151 1.00 82.31 126 PRO A N 1
ATOM 971 C CA . PRO A 1 126 ? 18.237 4.278 10.223 1.00 82.31 126 PRO A CA 1
ATOM 972 C C . PRO A 1 126 ? 16.742 4.173 10.571 1.00 82.31 126 PRO A C 1
ATOM 974 O O . PRO A 1 126 ? 16.109 3.199 10.185 1.00 82.31 126 PRO A O 1
ATOM 977 N N . ASN A 1 127 ? 16.166 5.191 11.221 1.00 87.25 127 ASN A N 1
ATOM 978 C CA . ASN A 1 127 ? 14.748 5.235 11.611 1.00 87.25 127 ASN A CA 1
ATOM 979 C C . ASN A 1 127 ? 13.917 6.174 10.723 1.00 87.25 127 ASN A C 1
ATOM 981 O O . ASN A 1 127 ? 12.915 6.740 11.156 1.00 87.25 127 ASN A O 1
ATOM 985 N N . THR A 1 128 ? 14.369 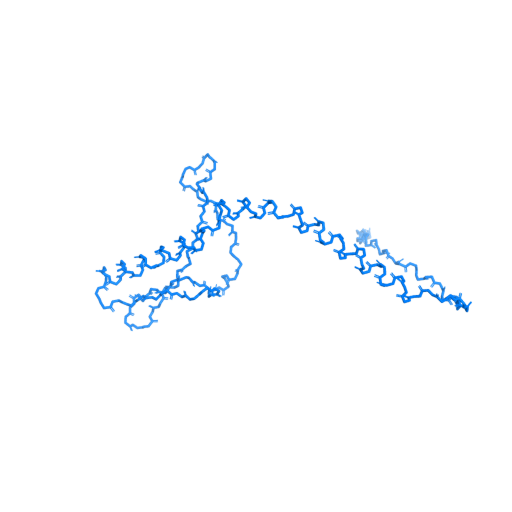6.436 9.499 1.00 87.38 128 THR A N 1
ATOM 986 C CA . THR A 1 128 ? 13.657 7.296 8.552 1.00 87.38 128 THR A CA 1
ATOM 987 C C . THR A 1 128 ? 13.543 6.572 7.232 1.00 87.38 128 THR A C 1
ATOM 989 O O . THR A 1 128 ? 14.541 6.101 6.699 1.00 87.38 128 THR A O 1
ATOM 992 N N . TRP A 1 129 ? 12.342 6.524 6.672 1.00 85.19 129 TRP A N 1
ATOM 993 C CA . TRP A 1 129 ? 12.100 5.924 5.369 1.00 85.19 129 TRP A CA 1
ATOM 994 C C . TRP A 1 129 ? 11.790 7.000 4.345 1.00 85.19 129 TRP A C 1
ATOM 996 O O . TRP A 1 129 ? 11.164 8.014 4.655 1.00 85.19 129 TRP A O 1
ATOM 1006 N N . LEU A 1 130 ? 12.257 6.784 3.117 1.00 80.00 130 LEU A N 1
ATOM 1007 C CA . LEU A 1 130 ? 11.921 7.671 2.016 1.00 80.00 130 LEU A CA 1
ATOM 1008 C C . LEU A 1 130 ? 10.449 7.485 1.661 1.00 80.00 130 LEU A C 1
ATOM 1010 O O . LEU A 1 130 ? 10.018 6.391 1.297 1.00 80.00 130 LEU A O 1
ATOM 1014 N N . PHE A 1 131 ? 9.716 8.584 1.748 1.00 75.94 131 PHE A N 1
ATOM 1015 C CA . PHE A 1 131 ? 8.328 8.702 1.350 1.00 75.94 131 PHE A CA 1
ATOM 1016 C C . PHE A 1 131 ? 8.197 9.973 0.511 1.00 75.94 131 PHE A C 1
ATOM 1018 O O . PHE A 1 131 ? 8.603 11.049 0.946 1.00 75.94 131 PHE A O 1
ATOM 1025 N N . ASN A 1 132 ? 7.693 9.840 -0.715 1.00 71.12 132 ASN A N 1
ATOM 1026 C CA . ASN A 1 132 ? 7.511 10.968 -1.626 1.00 71.12 132 ASN A CA 1
ATOM 1027 C C . ASN A 1 132 ? 6.065 11.473 -1.565 1.00 71.12 132 ASN A C 1
ATOM 1029 O O . ASN A 1 132 ? 5.149 10.685 -1.337 1.00 71.12 132 ASN A O 1
ATOM 1033 N N . ASN A 1 133 ? 5.887 12.780 -1.799 1.00 60.16 133 ASN A N 1
ATOM 1034 C CA . ASN A 1 133 ? 4.606 13.489 -1.723 1.00 60.16 133 ASN A CA 1
ATOM 1035 C C . ASN A 1 133 ? 3.440 12.697 -2.329 1.00 60.16 133 ASN A C 1
ATOM 1037 O O . ASN A 1 133 ? 3.452 12.353 -3.513 1.00 60.16 133 ASN A O 1
ATOM 1041 N N . VAL A 1 134 ? 2.395 12.494 -1.526 1.00 62.38 134 VAL A N 1
ATOM 1042 C CA . VAL A 1 134 ? 1.107 11.999 -2.008 1.00 62.38 134 VAL A CA 1
ATOM 1043 C C . VAL A 1 134 ? 0.314 13.184 -2.535 1.00 62.38 134 VAL A C 1
ATOM 1045 O O . VAL A 1 134 ? 0.101 14.170 -1.835 1.00 62.38 134 VAL A O 1
ATOM 1048 N N . THR A 1 135 ? -0.113 13.094 -3.789 1.00 56.31 135 THR A N 1
ATOM 1049 C CA . THR A 1 135 ? -1.093 14.023 -4.356 1.00 56.31 135 THR A CA 1
ATOM 1050 C C . THR A 1 135 ? -2.488 13.452 -4.101 1.00 56.31 135 THR A C 1
ATOM 1052 O O . THR A 1 135 ? -2.685 12.247 -4.234 1.00 56.31 135 THR A O 1
ATOM 1055 N N . GLY A 1 136 ? -3.456 14.286 -3.708 1.00 55.97 136 GLY A N 1
ATOM 1056 C CA . GLY A 1 136 ? -4.860 13.863 -3.594 1.00 55.97 136 GLY A CA 1
ATOM 1057 C C . GLY A 1 136 ? -5.418 13.628 -2.184 1.00 55.97 136 GLY A C 1
ATOM 1058 O O . GLY A 1 136 ? -6.589 13.268 -2.080 1.00 55.97 136 GLY A O 1
ATOM 1059 N N . TYR A 1 137 ? -4.664 13.903 -1.113 1.00 56.97 137 TYR A N 1
ATOM 1060 C CA . TYR A 1 137 ? -5.256 14.160 0.210 1.00 56.97 137 TYR A CA 1
ATOM 1061 C C . TYR A 1 137 ? -5.748 15.613 0.281 1.00 56.97 137 TYR A C 1
ATOM 1063 O O . TYR A 1 137 ? -5.190 16.440 0.992 1.00 56.97 137 TYR A O 1
ATOM 1071 N N . SER A 1 138 ? -6.749 15.960 -0.525 1.00 51.00 138 SER A N 1
ATOM 1072 C CA . SER A 1 138 ? -7.584 17.132 -0.255 1.00 51.00 138 SER A CA 1
ATOM 1073 C C . SER A 1 138 ? -8.711 16.663 0.664 1.00 51.00 138 SER A C 1
ATOM 1075 O O . SER A 1 138 ? -9.793 16.318 0.186 1.00 51.00 138 SER A O 1
ATOM 1077 N N . GLY A 1 139 ? -8.376 16.504 1.941 1.00 46.78 139 GLY A N 1
ATOM 1078 C CA . GLY A 1 139 ? -9.332 16.436 3.041 1.00 46.78 139 GLY A CA 1
ATOM 1079 C C . GLY A 1 139 ? -9.344 17.786 3.725 1.00 46.78 139 GLY A C 1
ATOM 1080 O O . GLY A 1 139 ? -8.225 18.296 3.960 1.00 46.78 139 GLY A O 1
#

Radius of gyration: 29.1 Å; chains: 1; bounding box: 44×76×77 Å

Sequence (139 aa):
RSATMPKGVFNNKRRKKKPYGVRIGRPTEYFATVAYRAGKLKKRETDRAALAVKRARDLAIYGRSSATEREVALALVAKWQATIPGSAALVLNDGTKADVLLRLSEEDAWLPVQLKTTSGAMKGRPNTWLFNNVTGYSG

Foldseek 3Di:
DDDDDDDDPPVPPPDPDDDDDPPDDDPPPVVVVVVVVVVVVVVVVVVVVVCPVVVVVCCVLPVCFVVVQLVVQVVVQVVLCVPDPPWHKDQDDPPDPARMWTRPDPVRDIDGHHDDDAPAADVPGRPHTDDDDDPDPPD

pLDDT: mean 73.64, std 18.04, range [40.34, 95.81]